Protein AF-A0AA91DC05-F1 (afdb_monomer_lite)

pLDDT: mean 75.78, std 20.13, range [32.94, 96.88]

Secondary structure (DSSP, 8-state):
----------------S-S-----SS----EE-HHHHHHHHHHT-HHHHHHHHHHHHHHTTT-SEEEEEEEEETTEEEEEEE-TTS-EEEEEEE--TT---EEEEEEEETTEEEEGGG-

Organism: NCBI:txid702114

Stru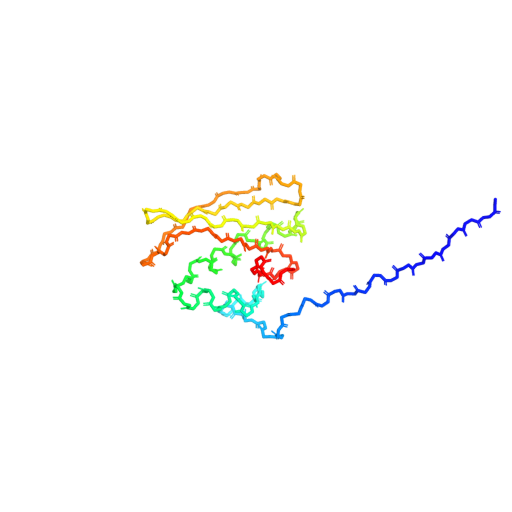cture (mmCIF, N/CA/C/O backbone):
data_AF-A0AA91DC05-F1
#
_entry.id   AF-A0AA91DC05-F1
#
loop_
_atom_site.group_PDB
_atom_site.id
_atom_site.type_symbol
_atom_site.label_atom_id
_atom_site.label_alt_id
_atom_site.label_comp_id
_atom_site.label_asym_id
_atom_site.label_entity_id
_atom_site.label_seq_id
_atom_site.pdbx_PDB_ins_code
_atom_site.Cartn_x
_atom_site.Cartn_y
_atom_site.Cartn_z
_atom_site.occupancy
_atom_site.B_iso_or_equiv
_atom_site.auth_seq_id
_atom_site.auth_comp_id
_atom_site.auth_asym_id
_atom_site.auth_atom_id
_atom_site.pdbx_PDB_model_num
ATOM 1 N N . MET A 1 1 ? 20.141 -28.328 -34.892 1.00 35.06 1 MET A N 1
ATOM 2 C CA . MET A 1 1 ? 20.142 -27.088 -35.703 1.00 35.06 1 MET A CA 1
ATOM 3 C C . MET A 1 1 ? 18.722 -26.904 -36.211 1.00 35.06 1 MET A C 1
ATOM 5 O O . MET A 1 1 ? 18.222 -27.846 -36.796 1.00 35.06 1 MET A O 1
ATOM 9 N N . SER A 1 2 ? 17.970 -25.837 -35.977 1.00 36.19 2 SER A N 1
ATOM 10 C CA . SER A 1 2 ? 18.200 -24.592 -35.252 1.00 36.19 2 SER A CA 1
ATOM 11 C C . SER A 1 2 ? 16.832 -24.051 -34.803 1.00 36.19 2 SER A C 1
ATOM 13 O O . SER A 1 2 ? 15.873 -24.093 -35.561 1.00 36.19 2 SER A O 1
ATOM 15 N N . THR A 1 3 ? 16.805 -23.596 -33.553 1.00 35.75 3 THR A N 1
ATOM 16 C CA . THR A 1 3 ? 16.191 -22.366 -33.028 1.00 35.75 3 THR A CA 1
ATOM 17 C C . THR A 1 3 ? 14.707 -22.054 -33.280 1.00 35.75 3 THR A C 1
ATOM 19 O O . THR A 1 3 ? 14.278 -21.680 -34.366 1.00 35.75 3 THR A O 1
ATOM 22 N N . VAL A 1 4 ? 13.972 -22.086 -32.164 1.00 43.38 4 VAL A N 1
ATOM 23 C CA . VAL A 1 4 ? 12.672 -21.455 -31.900 1.00 43.38 4 VAL A CA 1
ATOM 24 C C . VAL A 1 4 ? 12.801 -19.929 -31.957 1.00 43.38 4 VAL A C 1
ATOM 26 O O . VAL A 1 4 ? 13.726 -19.377 -31.371 1.00 43.38 4 VAL A O 1
ATOM 29 N N . ASN A 1 5 ? 11.839 -19.242 -32.571 1.00 37.59 5 ASN A N 1
ATOM 30 C CA . ASN A 1 5 ? 11.564 -17.833 -32.281 1.00 37.59 5 ASN A CA 1
ATOM 31 C C . ASN A 1 5 ? 10.053 -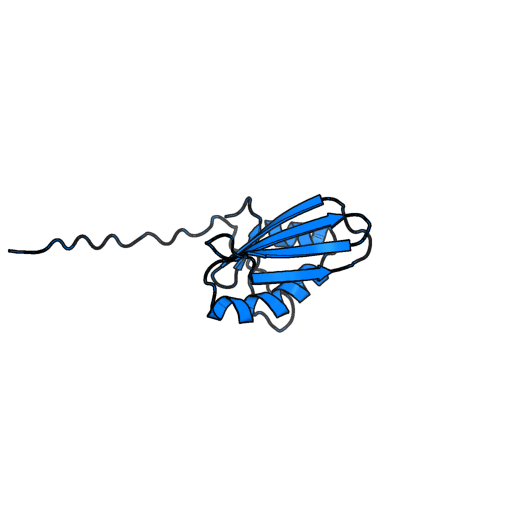17.606 -32.335 1.00 37.59 5 ASN A C 1
ATOM 33 O O . ASN A 1 5 ? 9.495 -17.252 -33.369 1.00 37.59 5 ASN A O 1
ATOM 37 N N . LEU A 1 6 ? 9.386 -17.847 -31.207 1.00 32.94 6 LEU A N 1
ATOM 38 C CA . LEU A 1 6 ? 8.018 -17.396 -30.991 1.00 32.94 6 LEU A CA 1
ATOM 39 C C . LEU A 1 6 ? 8.104 -16.228 -30.011 1.00 32.94 6 LEU A C 1
ATOM 41 O O . LEU A 1 6 ? 8.181 -16.406 -28.798 1.00 32.94 6 LEU A O 1
ATOM 45 N N . ILE A 1 7 ? 8.189 -15.022 -30.571 1.00 42.88 7 ILE A N 1
ATOM 46 C CA . ILE A 1 7 ? 8.085 -13.773 -29.821 1.00 42.88 7 ILE A CA 1
ATOM 47 C C . ILE A 1 7 ? 6.606 -13.628 -29.461 1.00 42.88 7 ILE A C 1
ATOM 49 O O . ILE A 1 7 ? 5.805 -13.133 -30.252 1.00 42.88 7 ILE A O 1
ATOM 53 N N . ALA A 1 8 ? 6.226 -14.116 -28.283 1.00 35.72 8 ALA A N 1
ATOM 54 C CA . ALA A 1 8 ? 4.951 -13.762 -27.683 1.00 35.72 8 ALA A CA 1
ATOM 55 C C . ALA A 1 8 ? 5.074 -12.321 -27.176 1.00 35.72 8 ALA A C 1
ATOM 57 O O . ALA A 1 8 ? 5.669 -12.059 -26.132 1.00 35.72 8 ALA A O 1
ATOM 58 N N . ILE A 1 9 ? 4.558 -11.374 -27.958 1.00 40.75 9 ILE A N 1
ATOM 59 C CA . ILE A 1 9 ? 4.336 -10.001 -27.508 1.00 40.75 9 ILE A CA 1
ATOM 60 C C . ILE A 1 9 ? 3.262 -10.093 -26.421 1.00 40.75 9 ILE A C 1
ATOM 62 O O . ILE A 1 9 ? 2.085 -10.277 -26.729 1.00 40.75 9 ILE A O 1
ATOM 66 N N . LEU A 1 10 ? 3.678 -10.047 -25.152 1.00 35.44 10 LEU A N 1
ATOM 67 C CA . LEU A 1 10 ? 2.750 -10.009 -24.029 1.00 35.44 10 LEU A CA 1
ATOM 68 C C . LEU A 1 10 ? 1.919 -8.732 -24.150 1.00 35.44 10 LEU A C 1
ATOM 70 O O . LEU A 1 10 ? 2.430 -7.614 -24.091 1.00 35.44 10 LEU A O 1
ATOM 74 N N . THR A 1 11 ? 0.627 -8.933 -24.370 1.00 38.31 11 THR A N 1
ATOM 75 C CA . THR A 1 11 ? -0.413 -7.917 -24.327 1.00 38.31 11 THR A CA 1
ATOM 76 C C . THR A 1 11 ? -0.259 -7.097 -23.049 1.00 38.31 11 THR A C 1
ATOM 78 O O . THR A 1 11 ? -0.307 -7.650 -21.953 1.00 38.31 11 THR A O 1
ATOM 81 N N . LEU A 1 12 ? -0.066 -5.783 -23.195 1.00 35.78 12 LEU A N 1
ATOM 82 C CA . LEU A 1 12 ? -0.141 -4.830 -22.092 1.00 35.78 12 LEU A CA 1
ATOM 83 C C . LEU A 1 12 ? -1.505 -5.002 -21.421 1.00 35.78 12 LEU A C 1
ATOM 85 O O . LEU A 1 12 ? -2.531 -4.602 -21.976 1.00 35.78 12 LEU A O 1
ATOM 89 N N . TYR A 1 13 ? -1.514 -5.636 -20.251 1.00 36.47 13 TYR A N 1
ATOM 90 C CA . TYR A 1 13 ? -2.685 -5.705 -19.397 1.00 36.47 13 TYR A CA 1
ATOM 91 C C . TYR A 1 13 ? -2.939 -4.277 -18.925 1.00 36.47 13 TYR A C 1
ATOM 93 O O . TYR A 1 13 ? -2.231 -3.745 -18.078 1.00 36.47 13 TYR A O 1
ATOM 101 N N . ARG A 1 14 ? -3.877 -3.598 -19.583 1.00 40.09 14 ARG A N 1
ATOM 102 C CA . ARG A 1 14 ? -4.371 -2.295 -19.157 1.00 40.09 14 ARG A CA 1
ATOM 103 C C . ARG A 1 14 ? -5.206 -2.591 -17.910 1.00 40.09 14 ARG A C 1
ATOM 105 O O . ARG A 1 14 ? -6.260 -3.204 -18.083 1.00 40.09 14 ARG A O 1
ATOM 112 N N . PRO A 1 15 ? -4.760 -2.252 -16.685 1.00 46.31 15 PRO A N 1
ATOM 113 C CA . PRO A 1 15 ? -5.608 -2.459 -15.523 1.00 46.31 15 PRO A CA 1
ATOM 114 C C . PRO A 1 15 ? -6.918 -1.714 -15.779 1.00 46.31 15 PRO A C 1
ATOM 116 O O . PRO A 1 15 ? -6.912 -0.566 -16.239 1.00 46.31 15 PRO A O 1
ATOM 119 N N . ALA A 1 16 ? -8.032 -2.414 -15.584 1.00 42.56 16 ALA A N 1
ATOM 120 C CA . ALA A 1 16 ? -9.383 -1.921 -15.806 1.00 42.56 16 ALA A CA 1
ATOM 121 C C . ALA A 1 16 ? -9.776 -0.937 -14.692 1.00 42.56 16 ALA A C 1
ATOM 123 O O . ALA A 1 16 ? -10.706 -1.170 -13.934 1.00 42.56 16 ALA A O 1
ATOM 124 N N . GLY A 1 17 ? -9.031 0.157 -14.570 1.00 42.09 17 GLY A N 1
ATOM 125 C CA . GLY A 1 17 ? -9.467 1.353 -13.872 1.00 42.09 17 GLY A CA 1
ATOM 126 C C . GLY A 1 17 ? -9.932 2.349 -14.920 1.00 42.09 17 GLY A C 1
ATOM 127 O O . GLY A 1 17 ? -9.198 2.617 -15.876 1.00 42.09 17 GLY A O 1
ATOM 128 N N . ASP A 1 18 ? -11.140 2.895 -14.761 1.00 40.75 18 ASP A N 1
ATOM 129 C CA . ASP A 1 18 ? -11.541 4.120 -15.455 1.00 40.75 18 ASP A CA 1
ATOM 130 C C . ASP A 1 18 ? -10.357 5.087 -15.374 1.00 40.75 18 ASP A C 1
ATOM 132 O O . ASP A 1 18 ? -9.903 5.383 -14.272 1.00 40.75 18 ASP A O 1
ATOM 136 N N . GLY A 1 19 ? -9.799 5.486 -16.522 1.00 40.69 19 GLY A N 1
ATOM 137 C CA . GLY A 1 19 ? -8.484 6.131 -16.673 1.00 40.69 19 GLY A CA 1
ATOM 138 C C . GLY A 1 19 ? -8.346 7.536 -16.070 1.00 40.69 19 GLY A C 1
ATOM 139 O O . GLY A 1 19 ? -7.685 8.398 -16.647 1.00 40.69 19 GLY A O 1
ATOM 140 N N . LEU A 1 20 ? -8.980 7.778 -14.930 1.00 47.00 20 LEU A N 1
ATOM 141 C CA . LEU A 1 20 ? -8.875 8.948 -14.089 1.00 47.00 20 LEU A CA 1
ATOM 142 C C . LEU A 1 20 ? -7.687 8.736 -13.154 1.00 47.00 20 LEU A C 1
ATOM 144 O O . LEU A 1 20 ? -7.804 8.265 -12.028 1.00 47.00 20 LEU A O 1
ATOM 148 N N . TRP A 1 21 ? -6.510 9.066 -13.669 1.00 54.44 21 TRP A N 1
ATOM 149 C CA . TRP A 1 21 ? -5.306 9.168 -12.864 1.00 54.44 21 TRP A CA 1
ATOM 150 C C . TRP A 1 21 ? -5.355 10.486 -12.099 1.00 54.44 21 TRP A C 1
ATOM 152 O O . TRP A 1 21 ? -5.282 11.558 -12.702 1.00 54.44 21 TRP A O 1
ATOM 162 N N . TYR A 1 22 ? -5.485 10.420 -10.779 1.00 54.31 22 TYR A N 1
ATOM 163 C CA . TYR A 1 22 ? -5.498 11.622 -9.952 1.00 54.31 22 TYR A CA 1
ATOM 164 C C . TYR A 1 22 ? -4.077 11.950 -9.489 1.00 54.31 22 TYR A C 1
ATOM 166 O O . TYR A 1 22 ? -3.411 11.125 -8.866 1.00 54.31 22 TYR A O 1
ATOM 174 N N . GLY A 1 23 ? -3.601 13.149 -9.831 1.00 53.06 23 GLY A N 1
ATOM 175 C CA . GLY A 1 23 ? -2.363 13.702 -9.289 1.00 53.06 23 GLY A CA 1
ATOM 176 C C . GLY A 1 23 ? -2.637 14.383 -7.952 1.00 53.06 23 GLY A C 1
ATOM 177 O O . GLY A 1 23 ? -3.585 15.159 -7.840 1.00 53.06 23 GLY A O 1
ATOM 178 N N . TYR A 1 24 ? -1.814 14.106 -6.942 1.00 46.28 24 TYR A N 1
ATOM 179 C CA . TYR A 1 24 ? -1.896 14.778 -5.648 1.00 46.28 24 TYR A CA 1
ATOM 180 C C . TYR A 1 24 ? -0.937 15.984 -5.618 1.00 46.28 24 TYR A C 1
ATOM 182 O O . TYR A 1 24 ? 0.280 15.817 -5.572 1.00 46.28 24 TYR A O 1
ATOM 190 N N . GLY A 1 25 ? -1.487 17.204 -5.666 1.00 48.59 25 GLY A N 1
ATOM 191 C CA . GLY A 1 25 ? -0.737 18.467 -5.575 1.00 48.59 25 GLY A CA 1
ATOM 192 C C . GLY A 1 25 ? 0.044 18.885 -6.835 1.00 48.59 25 GLY A C 1
ATOM 193 O O . GLY A 1 25 ? -0.005 18.235 -7.876 1.00 48.59 25 GLY A O 1
ATOM 194 N N . ALA A 1 26 ? 0.793 19.995 -6.734 1.00 45.50 26 ALA A N 1
ATOM 195 C CA . ALA A 1 26 ? 1.619 20.568 -7.814 1.00 45.50 26 ALA A CA 1
ATOM 196 C C . ALA A 1 26 ? 2.843 19.704 -8.210 1.00 45.50 26 ALA A C 1
ATOM 198 O O . ALA A 1 26 ? 3.576 20.048 -9.136 1.00 45.50 26 ALA A O 1
ATOM 199 N N . HIS A 1 27 ? 3.053 18.576 -7.526 1.00 47.31 27 HIS A N 1
ATOM 200 C CA . HIS A 1 27 ? 4.145 17.629 -7.733 1.00 47.31 27 HIS A CA 1
ATOM 201 C C . HIS A 1 27 ? 3.569 16.250 -8.089 1.00 47.31 27 HIS A C 1
ATOM 203 O O . HIS A 1 27 ? 3.547 15.327 -7.280 1.00 47.31 27 HIS A O 1
ATOM 209 N N . SER A 1 28 ? 3.067 16.115 -9.316 1.00 53.97 28 SER A N 1
ATOM 210 C CA . SER A 1 28 ? 2.415 14.911 -9.849 1.00 53.97 28 SER A CA 1
ATOM 211 C C . SER A 1 28 ? 3.404 13.775 -10.168 1.00 53.97 28 SER A C 1
ATOM 213 O O . SER A 1 28 ? 3.631 13.423 -11.325 1.00 53.97 28 SER A O 1
ATOM 215 N N . SER A 1 29 ? 4.023 13.179 -9.147 1.00 66.81 29 SER A N 1
ATOM 216 C CA . SER A 1 29 ? 4.980 12.073 -9.332 1.00 66.81 29 SER A CA 1
ATOM 217 C C . SER A 1 29 ? 4.352 10.676 -9.299 1.00 66.81 29 SER A C 1
ATOM 219 O O . SER A 1 29 ? 5.008 9.721 -9.726 1.00 66.81 29 SER A O 1
ATOM 221 N N . ILE A 1 30 ? 3.105 10.552 -8.829 1.00 76.00 30 ILE A N 1
ATOM 222 C CA . ILE A 1 30 ? 2.394 9.276 -8.688 1.00 76.00 30 ILE A CA 1
ATOM 223 C C . ILE A 1 30 ? 1.007 9.346 -9.327 1.00 76.00 30 ILE A C 1
ATOM 225 O O . ILE A 1 30 ? 0.415 10.422 -9.437 1.00 76.00 30 ILE A O 1
ATOM 229 N N . ARG A 1 31 ? 0.478 8.190 -9.726 1.00 85.50 31 ARG A N 1
ATOM 230 C CA . ARG A 1 31 ? -0.912 8.031 -10.161 1.00 85.50 31 ARG A CA 1
ATOM 231 C C . ARG A 1 31 ? -1.639 7.119 -9.183 1.00 85.50 31 ARG A C 1
ATOM 233 O O . ARG A 1 31 ? -1.034 6.200 -8.642 1.00 85.50 31 ARG A O 1
ATOM 240 N N . ILE A 1 32 ? -2.929 7.353 -8.986 1.00 85.00 32 ILE A N 1
ATOM 241 C CA . ILE A 1 32 ? -3.775 6.505 -8.142 1.00 85.00 32 ILE A CA 1
ATOM 242 C C . ILE A 1 32 ? -4.998 6.033 -8.924 1.00 85.00 32 ILE A C 1
ATOM 244 O O . ILE A 1 32 ? -5.461 6.743 -9.822 1.00 85.00 32 ILE A O 1
ATOM 248 N N . THR A 1 33 ? -5.504 4.850 -8.594 1.00 85.56 33 THR A N 1
ATOM 249 C CA . THR A 1 33 ? -6.772 4.330 -9.123 1.00 85.56 33 THR A CA 1
ATOM 250 C C . THR A 1 33 ? -7.979 5.008 -8.472 1.00 85.56 33 THR A C 1
ATOM 252 O O . THR A 1 33 ? -7.867 5.708 -7.459 1.00 85.56 33 THR A O 1
ATOM 255 N N . LYS A 1 34 ? -9.163 4.789 -9.056 1.00 83.44 34 LYS A N 1
ATOM 256 C CA . LYS A 1 34 ? -10.431 5.301 -8.526 1.00 83.44 34 LYS A CA 1
ATOM 257 C C . LYS A 1 34 ? -10.695 4.794 -7.108 1.00 83.44 34 LYS A C 1
ATOM 259 O O . LYS A 1 34 ? -11.030 5.605 -6.252 1.00 83.44 34 LYS A O 1
ATOM 264 N N . GLY A 1 35 ? -10.484 3.507 -6.839 1.00 84.25 35 GLY A N 1
ATOM 265 C CA . GLY A 1 35 ? -10.686 2.940 -5.509 1.00 84.25 35 GLY A CA 1
ATOM 266 C C . GLY A 1 35 ? -9.747 3.544 -4.465 1.00 84.25 35 GLY A C 1
ATOM 267 O O . GLY A 1 35 ? -10.187 3.873 -3.367 1.00 84.25 35 GLY A O 1
ATOM 268 N N . VAL A 1 36 ? -8.477 3.786 -4.811 1.00 85.38 36 VAL A N 1
ATOM 269 C CA . VAL A 1 36 ? -7.541 4.494 -3.916 1.00 85.38 36 VAL A CA 1
ATOM 270 C C . VAL A 1 36 ? -8.002 5.923 -3.644 1.00 85.38 36 VAL A C 1
ATOM 272 O O . VAL A 1 36 ? -7.936 6.374 -2.502 1.00 85.38 36 VAL A O 1
ATOM 275 N N . LYS A 1 37 ? -8.495 6.639 -4.659 1.00 83.56 37 LYS A N 1
ATOM 276 C CA . LYS A 1 37 ? -9.052 7.979 -4.456 1.00 83.56 37 LYS A CA 1
ATOM 277 C C . LYS A 1 37 ? -10.251 7.948 -3.507 1.00 83.56 37 LYS A C 1
ATOM 279 O O . LYS A 1 37 ? -10.261 8.701 -2.540 1.00 83.56 37 LYS A O 1
ATOM 284 N N . GLU A 1 38 ? -11.232 7.089 -3.772 1.00 83.69 38 GLU A N 1
ATOM 285 C CA . GLU A 1 38 ? -12.435 6.961 -2.940 1.00 83.69 38 GLU A CA 1
ATOM 286 C C . GLU A 1 38 ? -12.074 6.580 -1.501 1.00 83.69 38 GLU A C 1
ATOM 288 O O . GLU A 1 38 ? -12.625 7.142 -0.559 1.00 83.69 38 GLU A O 1
ATOM 293 N N . PHE A 1 39 ? -11.092 5.692 -1.324 1.00 83.50 39 PHE A N 1
ATOM 294 C CA . PHE A 1 39 ? -10.563 5.318 -0.017 1.00 83.50 39 PHE A CA 1
ATOM 295 C C . PHE A 1 39 ? -9.974 6.518 0.740 1.00 83.50 39 PHE A C 1
ATOM 297 O O . PHE A 1 39 ? -10.278 6.723 1.916 1.00 83.50 39 PHE A O 1
ATOM 304 N N . VAL A 1 40 ? -9.161 7.336 0.068 1.00 81.19 40 VAL A N 1
ATOM 305 C CA . VAL A 1 40 ? -8.533 8.516 0.677 1.00 81.19 40 VAL A CA 1
ATOM 306 C C . VAL A 1 40 ? -9.562 9.601 0.995 1.00 81.19 40 VAL A C 1
ATOM 308 O O . VAL A 1 40 ? -9.511 10.178 2.079 1.00 81.19 40 VAL A O 1
ATOM 311 N N . GLU A 1 41 ? -10.505 9.866 0.089 1.00 80.31 41 GLU A N 1
ATOM 312 C CA . GLU A 1 41 ? -11.548 10.883 0.277 1.00 80.31 41 GLU A CA 1
ATOM 313 C C . GLU A 1 41 ? -12.542 10.493 1.376 1.00 80.31 41 GLU A C 1
ATOM 315 O O . GLU A 1 41 ? -12.889 11.329 2.208 1.00 80.31 41 GLU A O 1
ATOM 320 N N . ALA A 1 42 ? -12.966 9.226 1.425 1.00 73.50 42 ALA A N 1
ATOM 321 C CA . ALA A 1 42 ? -13.923 8.744 2.421 1.00 73.50 42 ALA A CA 1
ATOM 322 C C . ALA A 1 42 ? -13.361 8.759 3.846 1.00 73.50 42 ALA A C 1
ATOM 324 O O . ALA A 1 42 ? -14.117 8.908 4.805 1.00 73.50 42 ALA A O 1
ATOM 325 N N . ALA A 1 43 ? -12.047 8.589 3.989 1.00 62.44 43 ALA A N 1
ATOM 326 C CA . ALA A 1 43 ? -11.401 8.483 5.288 1.00 62.44 43 ALA A CA 1
ATOM 327 C C . ALA A 1 43 ? -10.501 9.682 5.635 1.00 62.44 43 ALA A C 1
ATOM 329 O O . ALA A 1 43 ? -9.793 9.628 6.638 1.00 62.44 43 ALA A O 1
ATOM 330 N N . GLY A 1 44 ? -10.504 10.743 4.818 1.00 61.69 44 GLY A N 1
ATOM 331 C CA . GLY A 1 44 ? -9.681 11.939 5.033 1.00 61.69 44 GLY A CA 1
ATOM 332 C C . GLY A 1 44 ? -8.169 11.676 5.024 1.00 61.69 44 GLY A C 1
ATOM 333 O O . GLY A 1 44 ? -7.415 12.471 5.569 1.00 61.69 44 GLY A O 1
ATOM 334 N N . GLN A 1 45 ? -7.713 10.569 4.425 1.00 69.19 45 GLN A N 1
ATOM 335 C CA . GLN A 1 45 ? -6.355 10.024 4.596 1.00 69.19 45 GLN A CA 1
ATOM 336 C C . GLN A 1 45 ? -5.326 10.667 3.660 1.00 69.19 45 GLN A C 1
ATOM 338 O O . GLN A 1 45 ? -4.633 9.994 2.888 1.00 69.19 45 GLN A O 1
ATOM 343 N N . THR A 1 46 ? -5.219 11.990 3.704 1.00 74.75 46 THR A N 1
ATOM 344 C CA . THR A 1 46 ? -4.245 12.749 2.904 1.00 74.75 46 THR A CA 1
ATOM 345 C C . THR A 1 46 ? -2.790 12.391 3.232 1.00 74.75 46 THR A C 1
ATOM 347 O O . THR A 1 46 ? -1.905 12.476 2.379 1.00 74.75 46 THR A O 1
ATOM 350 N N . GLU A 1 47 ? -2.555 11.908 4.446 1.00 80.25 47 GLU A N 1
ATOM 351 C CA . GLU A 1 47 ? -1.285 11.470 5.010 1.00 80.25 47 GLU A CA 1
ATOM 352 C C . GLU 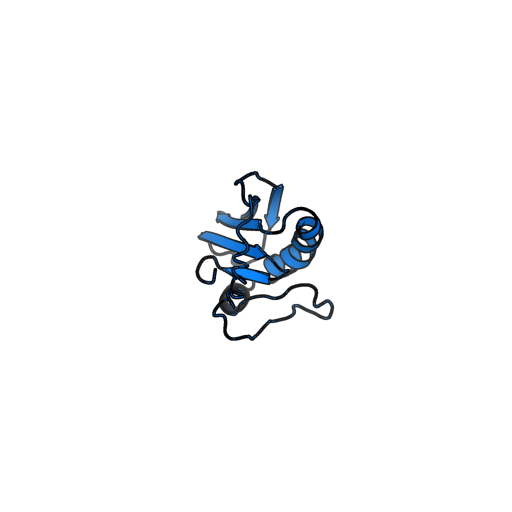A 1 47 ? -0.775 10.195 4.337 1.00 80.25 47 GLU A C 1
ATOM 354 O O . GLU A 1 47 ? 0.425 10.078 4.091 1.00 80.25 47 GLU A O 1
ATOM 359 N N . LEU A 1 48 ? -1.672 9.269 3.970 1.00 84.62 48 LEU A N 1
ATOM 360 C CA . LEU A 1 48 ? -1.302 8.068 3.217 1.00 84.62 48 LEU A CA 1
ATOM 361 C C . LEU A 1 48 ? -0.754 8.443 1.837 1.00 84.62 48 LEU A C 1
ATOM 363 O O . LEU A 1 48 ? 0.261 7.895 1.407 1.00 84.62 48 LEU A O 1
ATOM 367 N N . LEU A 1 49 ? -1.392 9.398 1.152 1.00 83.75 49 LEU A N 1
ATOM 368 C CA . LEU A 1 49 ? -0.908 9.883 -0.143 1.00 83.75 49 LEU A CA 1
ATOM 369 C C . LEU A 1 49 ? 0.399 10.660 -0.004 1.00 83.75 49 LEU A C 1
ATOM 371 O O . LEU A 1 49 ? 1.314 10.448 -0.798 1.00 83.75 49 LEU A O 1
ATOM 375 N N . ALA A 1 50 ? 0.519 11.522 1.006 1.00 83.25 50 ALA A N 1
ATOM 376 C CA . ALA A 1 50 ? 1.758 12.247 1.273 1.00 83.25 50 ALA A CA 1
ATOM 377 C C . ALA A 1 50 ? 2.927 11.285 1.547 1.00 83.25 50 ALA A C 1
ATOM 379 O O . ALA A 1 50 ? 4.012 11.448 0.981 1.00 83.25 50 ALA A O 1
ATOM 380 N N . TRP A 1 51 ? 2.691 10.241 2.347 1.00 88.94 51 TRP A N 1
ATOM 381 C CA . TRP A 1 51 ? 3.658 9.169 2.566 1.00 88.94 51 TRP A CA 1
ATOM 382 C C . TRP A 1 51 ? 3.985 8.439 1.262 1.00 88.94 51 TRP A C 1
ATOM 384 O O . TRP A 1 51 ? 5.159 8.306 0.928 1.00 88.94 51 TRP A O 1
ATOM 394 N N . ALA A 1 52 ? 2.979 8.034 0.483 1.00 88.62 52 ALA A N 1
ATOM 395 C CA . ALA A 1 52 ? 3.181 7.298 -0.763 1.00 88.62 52 ALA A CA 1
ATOM 396 C C . ALA A 1 52 ? 4.042 8.084 -1.764 1.00 88.62 52 ALA A C 1
ATOM 398 O O . ALA A 1 52 ? 4.959 7.521 -2.359 1.00 88.62 52 ALA A O 1
ATOM 399 N N . VAL A 1 53 ? 3.799 9.393 -1.907 1.00 84.81 53 VAL A N 1
ATOM 400 C CA . VAL A 1 53 ? 4.585 10.303 -2.761 1.00 84.81 53 VAL A CA 1
ATOM 401 C C . VAL A 1 53 ? 6.041 10.412 -2.301 1.00 84.81 53 VAL A C 1
ATOM 403 O O . VAL A 1 53 ? 6.935 10.540 -3.136 1.00 84.81 53 VAL A O 1
ATOM 406 N N . SER A 1 54 ? 6.289 10.366 -0.992 1.00 86.12 54 SER A N 1
ATOM 407 C CA . SER A 1 54 ? 7.632 10.487 -0.417 1.00 86.12 54 SER A CA 1
ATOM 408 C C . SER A 1 54 ? 8.410 9.164 -0.457 1.00 86.12 54 SER A C 1
ATOM 410 O O . SER A 1 54 ? 9.563 9.123 -0.887 1.00 86.12 54 SER A O 1
ATOM 412 N N . ALA A 1 55 ? 7.773 8.067 -0.045 1.00 89.06 55 ALA A N 1
ATOM 413 C CA . ALA A 1 55 ? 8.435 6.800 0.251 1.00 89.06 55 ALA A CA 1
ATOM 414 C C . ALA A 1 55 ? 8.536 5.855 -0.956 1.00 89.06 55 ALA A C 1
ATOM 416 O O . ALA A 1 55 ? 9.545 5.171 -1.115 1.00 89.06 55 ALA A O 1
ATOM 417 N N . LEU A 1 56 ? 7.522 5.800 -1.828 1.00 89.94 56 LEU A N 1
ATOM 418 C CA . LEU A 1 56 ? 7.453 4.777 -2.883 1.00 89.94 56 LEU A CA 1
ATOM 419 C C . LEU A 1 56 ? 8.299 5.084 -4.135 1.00 89.94 56 LEU A C 1
ATOM 421 O O . LEU A 1 56 ? 8.913 4.156 -4.678 1.00 89.94 56 LEU A O 1
ATOM 425 N N . PRO A 1 57 ? 8.406 6.339 -4.625 1.00 88.88 57 PRO A N 1
ATOM 426 C CA . PRO A 1 57 ? 9.213 6.625 -5.810 1.00 88.88 57 PRO A CA 1
ATOM 427 C C . PRO A 1 57 ? 10.697 6.254 -5.667 1.00 88.88 57 PRO A C 1
ATOM 429 O O . PRO A 1 57 ? 11.219 5.641 -6.599 1.00 88.88 57 PRO A O 1
ATOM 432 N N . PRO A 1 58 ? 11.385 6.524 -4.536 1.00 88.12 58 PRO A N 1
ATOM 433 C CA . PRO A 1 58 ? 12.761 6.064 -4.341 1.00 88.12 58 PRO A CA 1
ATOM 434 C C . PRO A 1 58 ? 12.900 4.537 -4.393 1.00 88.12 58 PRO A C 1
ATOM 436 O O . PRO A 1 58 ? 13.854 4.029 -4.984 1.00 88.12 58 PRO A O 1
ATOM 439 N N . LEU A 1 59 ? 11.935 3.805 -3.826 1.00 89.12 59 LEU A N 1
ATOM 440 C 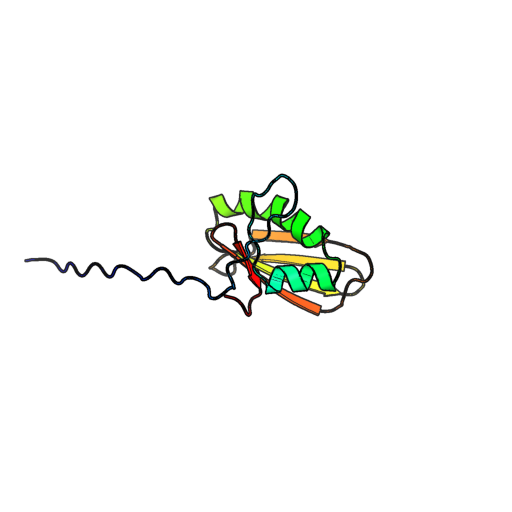CA . LEU A 1 59 ? 11.936 2.338 -3.808 1.00 89.12 59 LEU A CA 1
ATOM 441 C C . LEU A 1 59 ? 11.716 1.735 -5.201 1.00 89.12 59 LEU A C 1
ATOM 443 O O . LEU A 1 59 ? 12.245 0.666 -5.497 1.00 89.12 59 LEU A O 1
ATOM 447 N N . SER A 1 60 ? 11.020 2.452 -6.084 1.00 86.81 60 SER A N 1
ATOM 448 C CA . SER A 1 60 ? 10.736 2.011 -7.460 1.00 86.81 60 SER A CA 1
ATOM 449 C C . SER A 1 60 ? 11.994 1.795 -8.306 1.00 86.81 60 SER A C 1
ATOM 451 O O . SER A 1 60 ? 11.946 1.096 -9.312 1.00 86.81 60 SER A O 1
ATOM 453 N N . ASN A 1 61 ? 13.126 2.390 -7.914 1.00 85.19 61 ASN A N 1
ATOM 454 C CA . ASN A 1 61 ? 14.403 2.189 -8.602 1.00 85.19 61 ASN A CA 1
ATOM 455 C C . ASN A 1 61 ? 14.975 0.780 -8.382 1.00 85.19 61 ASN A C 1
ATOM 457 O O . ASN A 1 61 ? 15.765 0.308 -9.196 1.00 85.19 61 ASN A O 1
ATOM 461 N N . CYS A 1 62 ? 14.594 0.126 -7.282 1.00 88.38 62 CYS A N 1
ATOM 462 C CA . CYS A 1 62 ? 15.102 -1.188 -6.889 1.00 88.38 62 CYS A CA 1
ATOM 463 C C . CYS A 1 62 ? 14.028 -2.277 -6.967 1.00 88.38 62 CYS A C 1
ATOM 465 O O . CYS A 1 62 ? 14.359 -3.441 -7.178 1.00 88.38 62 CYS A O 1
ATOM 467 N N . TYR A 1 63 ? 12.760 -1.901 -6.792 1.00 91.38 63 TYR A N 1
ATOM 468 C CA . TYR A 1 63 ? 11.636 -2.822 -6.682 1.00 91.38 63 TYR A CA 1
ATOM 469 C C . TYR A 1 63 ? 10.555 -2.435 -7.705 1.00 91.38 63 TYR A C 1
ATOM 471 O O . TYR A 1 63 ? 9.885 -1.416 -7.521 1.00 91.38 63 TYR A O 1
ATOM 479 N N . PRO A 1 64 ? 10.371 -3.212 -8.793 1.00 89.00 64 PRO A N 1
ATOM 480 C CA . PRO A 1 64 ? 9.393 -2.896 -9.843 1.00 89.00 64 PRO A CA 1
ATOM 481 C C . PRO A 1 64 ? 7.940 -3.082 -9.379 1.00 89.00 64 PRO A C 1
ATOM 483 O O . PRO A 1 64 ? 7.004 -2.551 -9.983 1.00 89.00 64 PRO A O 1
ATOM 486 N N . TRP A 1 65 ? 7.756 -3.841 -8.301 1.00 93.06 65 TRP A N 1
ATOM 487 C CA . TRP A 1 65 ? 6.472 -4.101 -7.684 1.00 93.06 65 TRP A CA 1
ATOM 488 C C . TRP A 1 65 ? 6.629 -4.146 -6.168 1.00 93.06 65 TRP A C 1
ATOM 490 O O . TRP A 1 65 ? 7.577 -4.734 -5.648 1.00 93.06 65 TRP A O 1
ATOM 500 N N . LEU A 1 66 ? 5.692 -3.525 -5.462 1.00 95.38 66 LEU A N 1
ATOM 501 C CA . LEU A 1 66 ? 5.635 -3.519 -4.008 1.00 95.38 66 LEU A CA 1
ATOM 502 C C . LEU A 1 66 ? 4.205 -3.792 -3.550 1.00 95.38 66 LEU A C 1
ATOM 504 O O . LEU A 1 66 ? 3.248 -3.218 -4.073 1.00 95.38 66 LEU A O 1
ATOM 508 N N . ARG A 1 67 ? 4.067 -4.612 -2.513 1.00 95.69 67 ARG A N 1
ATOM 509 C CA . ARG A 1 67 ? 2.835 -4.764 -1.739 1.00 95.69 67 ARG A CA 1
ATOM 510 C C . ARG A 1 67 ? 2.943 -3.949 -0.467 1.00 95.69 67 ARG A C 1
ATOM 512 O O . ARG A 1 67 ? 3.870 -4.150 0.315 1.00 95.69 67 ARG A O 1
ATOM 519 N N . ILE A 1 68 ?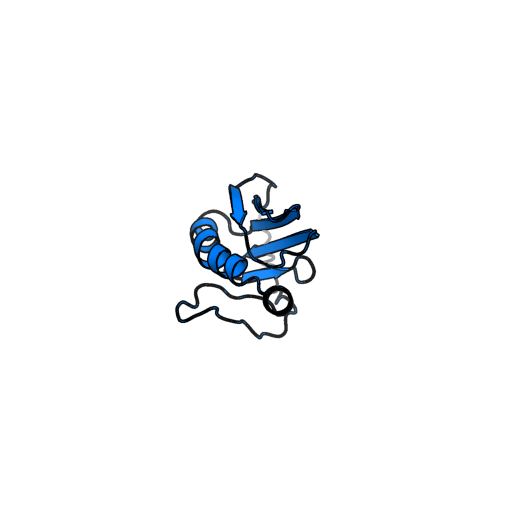 1.969 -3.079 -0.253 1.00 96.25 68 ILE A N 1
ATOM 520 C CA . ILE A 1 68 ? 1.862 -2.219 0.919 1.00 96.25 68 ILE A CA 1
ATOM 521 C C . ILE A 1 68 ? 0.669 -2.693 1.737 1.00 96.25 68 ILE A C 1
ATOM 523 O O . ILE A 1 68 ? -0.453 -2.783 1.243 1.00 96.25 68 ILE A O 1
ATOM 527 N N . GLU A 1 69 ? 0.910 -3.002 2.998 1.00 96.06 69 GLU A N 1
ATOM 528 C CA . GLU A 1 69 ? -0.118 -3.394 3.944 1.00 96.06 69 GLU A CA 1
ATOM 529 C C . GLU A 1 69 ? -0.292 -2.308 4.992 1.00 96.06 69 GLU A C 1
ATOM 531 O O . GLU A 1 69 ? 0.625 -2.040 5.761 1.00 96.06 69 GLU A O 1
ATOM 536 N N . LEU A 1 70 ? -1.479 -1.713 5.023 1.00 92.56 70 LEU A N 1
ATOM 537 C CA . LEU A 1 70 ? -1.897 -0.759 6.035 1.00 92.56 70 LEU A CA 1
ATOM 538 C C . LEU A 1 70 ? -2.726 -1.495 7.083 1.00 92.56 70 LEU A C 1
ATOM 540 O O . LEU A 1 70 ? -3.822 -1.964 6.783 1.00 92.56 70 LEU A O 1
ATOM 544 N N . THR A 1 71 ? -2.226 -1.576 8.308 1.00 92.38 71 THR A N 1
ATOM 545 C CA . THR A 1 71 ? -2.982 -2.077 9.460 1.00 92.38 71 THR A CA 1
ATOM 546 C C . THR A 1 71 ? -3.221 -0.930 10.419 1.00 92.38 71 THR A C 1
ATOM 548 O O . THR A 1 71 ? -2.275 -0.320 10.902 1.00 92.38 71 THR A O 1
ATOM 551 N N . SER A 1 72 ? -4.482 -0.633 10.696 1.00 89.25 72 SER A N 1
ATOM 552 C CA . SER A 1 72 ? -4.879 0.408 11.631 1.00 89.25 72 SER A CA 1
ATOM 553 C C . SER A 1 72 ? -5.518 -0.200 12.869 1.00 89.25 72 SER A C 1
ATOM 555 O O . SER A 1 72 ? -6.492 -0.953 12.772 1.00 89.25 72 SER A O 1
ATOM 557 N N . SER A 1 73 ? -4.985 0.152 14.035 1.00 87.62 73 SER A N 1
ATOM 558 C CA . SER A 1 73 ? -5.514 -0.248 15.336 1.00 87.62 73 SER A CA 1
ATOM 559 C C . SER A 1 73 ? -5.166 0.790 16.399 1.00 87.62 73 SER A C 1
ATOM 561 O O . SER A 1 73 ? -4.051 1.301 16.408 1.00 87.62 73 SER A O 1
ATOM 563 N N . ALA A 1 74 ? -6.092 1.059 17.324 1.00 80.12 74 ALA A N 1
ATOM 564 C CA . ALA A 1 74 ? -5.850 1.894 18.507 1.00 80.12 74 ALA A CA 1
ATOM 565 C C . ALA A 1 74 ? -5.260 3.299 18.217 1.00 80.12 74 ALA A C 1
ATOM 567 O O . ALA A 1 74 ? -4.454 3.802 18.994 1.00 80.12 74 ALA A O 1
ATOM 568 N N . GLY A 1 75 ? -5.667 3.938 17.112 1.00 74.94 75 GLY A N 1
ATOM 569 C CA . GLY A 1 75 ? -5.209 5.286 16.733 1.00 74.94 75 GLY A CA 1
ATOM 570 C C . GLY A 1 75 ? -3.822 5.340 16.078 1.00 74.94 75 GLY A C 1
ATOM 571 O O . GLY A 1 75 ? -3.248 6.424 15.938 1.00 74.94 75 GLY A O 1
ATOM 572 N N . GLN A 1 76 ? -3.281 4.182 15.689 1.00 84.19 76 GLN A N 1
ATOM 573 C CA . GLN A 1 76 ? -2.039 4.071 14.937 1.00 84.19 76 GLN A CA 1
ATOM 574 C C . GLN A 1 76 ? -2.251 3.266 13.649 1.00 84.19 76 GLN A C 1
ATOM 576 O O . GLN A 1 76 ? -2.843 2.185 13.666 1.00 84.19 76 GLN A O 1
ATOM 581 N N . ALA A 1 77 ? -1.705 3.772 12.538 1.00 89.00 77 ALA A N 1
ATOM 582 C CA . ALA A 1 77 ? -1.509 3.020 11.302 1.00 89.00 77 ALA A CA 1
ATOM 583 C C . ALA A 1 77 ? -0.086 2.492 11.245 1.00 89.00 77 ALA A C 1
ATOM 585 O O . ALA A 1 77 ? 0.865 3.260 11.364 1.00 89.00 77 ALA A O 1
ATOM 586 N N . LEU A 1 78 ? 0.053 1.206 10.962 1.00 93.62 78 LEU A N 1
ATOM 587 C CA . LEU A 1 78 ? 1.300 0.589 10.556 1.00 93.62 78 LEU A CA 1
ATOM 588 C C . LEU A 1 78 ? 1.242 0.289 9.060 1.00 93.62 78 LEU A C 1
ATOM 590 O O . LEU A 1 78 ? 0.303 -0.351 8.586 1.00 93.62 78 LEU A O 1
ATOM 594 N N . LEU A 1 79 ? 2.258 0.732 8.333 1.00 94.56 79 LEU A N 1
ATOM 595 C CA . LEU A 1 79 ? 2.480 0.441 6.927 1.00 94.56 79 LEU A CA 1
ATOM 596 C C . LEU A 1 79 ? 3.648 -0.526 6.801 1.00 94.56 79 LEU A C 1
ATOM 598 O O . LEU A 1 79 ? 4.768 -0.200 7.178 1.00 94.56 79 LEU A O 1
ATOM 602 N N . SER A 1 80 ? 3.406 -1.701 6.234 1.00 96.31 80 SER A N 1
ATOM 603 C CA . SER A 1 80 ? 4.454 -2.669 5.916 1.00 96.31 80 SER A CA 1
ATOM 604 C C . SER A 1 80 ? 4.599 -2.793 4.408 1.00 96.31 80 SER A C 1
ATOM 606 O O . SER A 1 80 ? 3.625 -3.080 3.713 1.00 96.31 80 SER A O 1
ATOM 608 N N . VAL A 1 81 ? 5.810 -2.587 3.893 1.00 96.81 81 VAL A N 1
ATOM 609 C CA . VAL A 1 81 ? 6.108 -2.677 2.460 1.00 96.81 81 VAL A CA 1
ATOM 610 C C . VAL A 1 81 ? 6.920 -3.936 2.195 1.00 96.81 81 VAL A C 1
ATOM 612 O O . VAL A 1 81 ? 7.960 -4.164 2.815 1.00 96.81 81 VAL A O 1
ATOM 615 N N . THR A 1 82 ? 6.456 -4.748 1.254 1.00 96.88 82 THR A N 1
ATOM 616 C CA . THR A 1 82 ? 7.077 -6.015 0.851 1.00 96.88 82 THR A CA 1
ATOM 617 C C . THR A 1 82 ? 7.324 -6.047 -0.651 1.00 96.88 82 THR A C 1
ATOM 619 O O . THR A 1 82 ? 6.514 -5.520 -1.411 1.00 96.88 82 THR A O 1
ATOM 622 N N . ASP A 1 83 ? 8.437 -6.648 -1.069 1.00 94.06 83 ASP A N 1
ATOM 623 C CA . ASP A 1 83 ? 8.750 -6.886 -2.482 1.00 94.06 83 ASP A CA 1
ATOM 624 C C . ASP A 1 83 ? 7.983 -8.097 -3.048 1.00 94.06 83 ASP A C 1
ATOM 626 O O . ASP A 1 83 ? 7.199 -8.752 -2.351 1.00 94.06 83 ASP A O 1
ATOM 630 N N . GLU A 1 84 ? 8.213 -8.426 -4.318 1.00 89.38 84 GLU A N 1
ATOM 631 C CA . GLU A 1 84 ? 7.574 -9.552 -5.008 1.00 89.38 84 GLU A CA 1
ATOM 632 C C . GLU A 1 84 ? 7.915 -10.929 -4.411 1.00 89.38 84 GLU A C 1
ATOM 634 O O . GLU A 1 84 ? 7.223 -11.913 -4.672 1.00 89.38 84 GLU A O 1
ATOM 639 N N . LYS A 1 85 ? 8.968 -11.014 -3.591 1.00 92.44 85 LYS A N 1
ATOM 640 C CA . LYS A 1 85 ? 9.402 -12.235 -2.893 1.00 92.44 85 LYS A CA 1
ATOM 641 C C . LYS A 1 85 ? 8.858 -12.302 -1.468 1.00 92.44 85 LYS A C 1
ATOM 643 O O . LYS A 1 85 ? 9.194 -13.227 -0.729 1.00 92.44 85 LYS A O 1
ATOM 648 N N . GLY A 1 86 ? 8.043 -11.327 -1.066 1.00 90.62 86 GLY A N 1
ATOM 649 C CA . GLY A 1 86 ? 7.519 -11.206 0.290 1.00 90.62 86 GLY A CA 1
ATOM 650 C C . GLY A 1 86 ? 8.562 -10.740 1.306 1.00 90.62 86 GLY A C 1
ATOM 651 O O . GLY A 1 86 ? 8.311 -10.806 2.511 1.00 90.62 86 GLY A O 1
ATOM 652 N N . LYS A 1 87 ? 9.732 -10.263 0.864 1.00 94.12 87 LYS A N 1
ATOM 653 C CA . LYS A 1 87 ? 10.732 -9.696 1.768 1.00 94.12 87 LYS A CA 1
ATOM 654 C C . LYS A 1 87 ? 10.286 -8.298 2.173 1.00 94.12 87 LYS A C 1
ATOM 656 O O . LYS A 1 87 ? 9.947 -7.472 1.329 1.00 94.12 87 LYS A O 1
ATOM 661 N N . ARG A 1 88 ? 10.323 -8.011 3.476 1.00 96.06 88 ARG A N 1
ATOM 662 C CA . ARG A 1 88 ? 10.049 -6.666 3.992 1.00 96.06 88 ARG A CA 1
ATOM 663 C C . ARG A 1 88 ? 11.137 -5.696 3.528 1.00 96.06 88 ARG A C 1
ATOM 665 O O . ARG A 1 88 ? 12.322 -5.928 3.770 1.00 96.06 88 ARG A O 1
ATOM 672 N N . VAL A 1 89 ? 10.711 -4.631 2.858 1.00 95.38 89 VAL A N 1
ATOM 673 C CA . VAL A 1 89 ? 11.557 -3.552 2.334 1.00 95.38 89 VAL A CA 1
ATOM 674 C C . VAL A 1 89 ? 11.646 -2.417 3.344 1.00 95.38 89 VAL A C 1
ATOM 676 O O . VAL A 1 89 ? 12.740 -1.957 3.651 1.00 95.38 89 VAL A O 1
ATOM 679 N N . THR A 1 90 ? 10.501 -1.986 3.873 1.00 95.00 90 THR A N 1
ATOM 680 C CA . THR A 1 90 ? 10.417 -0.953 4.908 1.00 95.00 90 THR A CA 1
ATOM 681 C C . THR A 1 90 ? 9.148 -1.128 5.736 1.00 95.00 90 THR A C 1
ATOM 683 O O . THR A 1 90 ? 8.231 -1.864 5.355 1.00 95.00 90 THR A O 1
ATOM 686 N N . GLU A 1 91 ? 9.117 -0.458 6.878 1.00 95.94 91 GLU A N 1
ATOM 687 C CA . GLU A 1 91 ? 7.964 -0.348 7.755 1.00 95.94 91 GLU A CA 1
ATOM 688 C C . GLU A 1 91 ? 7.897 1.077 8.294 1.00 95.94 91 GLU A C 1
ATOM 690 O O . GLU A 1 91 ? 8.907 1.611 8.744 1.00 95.94 91 GLU A O 1
ATOM 695 N N . ASP A 1 92 ? 6.715 1.676 8.235 1.00 94.00 92 ASP A N 1
ATOM 696 C CA . ASP A 1 92 ? 6.463 3.039 8.684 1.00 94.00 92 ASP A CA 1
ATOM 697 C C . ASP A 1 92 ? 5.203 3.076 9.543 1.00 94.00 92 ASP A C 1
ATOM 699 O O . ASP A 1 92 ? 4.330 2.213 9.440 1.00 94.00 92 ASP A O 1
ATOM 703 N N . SER A 1 93 ? 5.076 4.107 10.373 1.00 91.19 93 SER A N 1
ATOM 704 C CA . SER A 1 93 ? 3.852 4.355 11.128 1.00 91.19 93 SER A CA 1
ATOM 705 C C . SER A 1 93 ? 3.291 5.730 10.821 1.00 91.19 93 SER A C 1
ATOM 707 O O . SER A 1 93 ? 4.034 6.710 10.792 1.00 91.19 93 SER A O 1
ATOM 709 N N . LEU A 1 94 ? 1.977 5.799 10.657 1.00 87.19 94 LEU A N 1
ATOM 710 C CA . LEU A 1 94 ? 1.231 7.029 10.438 1.00 87.19 94 LEU A CA 1
ATOM 711 C C . LEU A 1 94 ? 0.166 7.189 11.526 1.00 87.19 94 LEU A C 1
ATOM 713 O O . LEU A 1 94 ? -0.269 6.218 12.149 1.00 87.19 94 LEU A O 1
ATOM 717 N N . SER A 1 95 ? -0.268 8.424 11.744 1.00 82.62 95 SER A N 1
ATOM 718 C CA . SER A 1 95 ? -1.377 8.743 12.640 1.00 82.62 95 SER A CA 1
ATOM 719 C C . SER A 1 95 ? -2.150 9.922 12.063 1.00 82.62 95 SER A C 1
ATOM 721 O O . SER A 1 95 ? -1.540 10.865 11.558 1.00 82.62 95 SER A O 1
ATOM 723 N N . TRP A 1 96 ? -3.478 9.846 12.110 1.00 77.19 96 TRP A N 1
ATOM 724 C CA . TRP A 1 96 ? -4.387 10.903 11.670 1.00 77.19 96 TRP A CA 1
ATOM 725 C C . TRP A 1 96 ? -5.721 10.817 12.442 1.00 77.19 96 TRP A C 1
ATOM 727 O O . TRP A 1 96 ? -6.015 9.772 13.036 1.00 77.19 96 TRP A O 1
ATOM 737 N N . PRO A 1 97 ? -6.523 11.899 12.486 1.00 69.50 97 PRO A N 1
ATOM 738 C CA . PRO A 1 97 ? -7.824 11.911 13.162 1.00 69.50 97 PRO A CA 1
ATOM 739 C C . PRO A 1 97 ? -8.823 10.917 12.552 1.00 69.50 97 PRO A C 1
ATOM 741 O O . PRO A 1 97 ? -8.758 10.626 11.364 1.00 69.50 97 PRO A O 1
ATOM 744 N N . ASP A 1 98 ? -9.767 10.410 13.353 1.00 73.06 98 ASP A N 1
ATOM 745 C CA . ASP A 1 98 ? -10.866 9.536 12.891 1.00 73.06 98 ASP A CA 1
ATOM 746 C C . ASP A 1 98 ? -10.412 8.281 12.130 1.00 73.06 98 ASP A C 1
ATOM 748 O O . ASP A 1 98 ? -11.072 7.764 11.223 1.00 73.06 98 ASP A O 1
ATOM 752 N N . GLN A 1 99 ? -9.255 7.763 12.531 1.00 73.25 99 GLN A N 1
ATOM 753 C CA . GLN A 1 99 ? -8.652 6.616 11.897 1.00 73.25 99 GLN A CA 1
ATOM 754 C C . GLN A 1 99 ? -9.528 5.363 12.037 1.00 73.25 99 GLN A C 1
ATOM 756 O O . GLN A 1 99 ? -9.716 4.817 13.127 1.00 73.25 99 GLN A O 1
ATOM 761 N N . GLN A 1 100 ? -10.024 4.863 10.904 1.00 77.88 100 GLN A N 1
ATOM 762 C CA . GLN A 1 100 ? -10.779 3.615 10.873 1.00 77.88 100 GLN A CA 1
ATOM 763 C C . GLN A 1 100 ? -9.880 2.441 11.264 1.00 77.88 100 GLN A C 1
ATOM 765 O O . GLN A 1 100 ? -8.745 2.335 10.800 1.00 77.88 100 GLN A O 1
ATOM 770 N N . VAL A 1 101 ? -10.393 1.546 12.107 1.00 85.69 101 VAL A N 1
ATOM 771 C CA . VAL A 1 101 ? -9.730 0.280 12.438 1.00 85.69 101 VAL A CA 1
ATOM 772 C C . VAL A 1 101 ? -9.932 -0.686 11.280 1.00 85.69 101 VAL A C 1
ATOM 774 O O . VAL A 1 101 ? -11.053 -0.862 10.803 1.00 85.69 101 VAL A O 1
ATOM 777 N N . GLY A 1 102 ? -8.860 -1.330 10.833 1.00 89.25 102 GLY A N 1
ATOM 778 C CA . GLY A 1 102 ? -8.949 -2.249 9.708 1.00 89.25 102 GLY A CA 1
ATOM 779 C C . GLY A 1 102 ? -7.605 -2.595 9.097 1.00 89.25 102 GLY A C 1
ATOM 780 O O . GLY A 1 102 ? -6.546 -2.182 9.570 1.00 89.25 102 GLY A O 1
ATOM 781 N N . ARG A 1 103 ? -7.670 -3.390 8.033 1.00 91.00 103 ARG A N 1
ATOM 782 C CA . ARG A 1 103 ? -6.513 -3.812 7.252 1.00 91.00 103 ARG A CA 1
ATOM 783 C C . ARG A 1 103 ? -6.805 -3.589 5.779 1.00 91.00 103 ARG A C 1
ATOM 785 O O . ARG A 1 103 ? -7.802 -4.097 5.270 1.00 91.00 103 ARG A O 1
ATOM 792 N N . TRP A 1 104 ? -5.908 -2.889 5.100 1.00 91.44 104 TRP A N 1
ATOM 793 C CA . TRP A 1 104 ? -5.998 -2.601 3.674 1.00 91.44 104 TRP A CA 1
ATOM 794 C C . TRP A 1 104 ? -4.704 -2.983 2.982 1.00 91.44 104 TRP A C 1
ATOM 796 O O . TRP A 1 104 ? -3.615 -2.881 3.548 1.00 91.44 104 TRP A O 1
ATOM 806 N N . ILE A 1 105 ? -4.838 -3.458 1.750 1.00 94.06 105 ILE A N 1
ATOM 807 C CA . ILE A 1 105 ? -3.711 -3.866 0.926 1.00 94.06 105 ILE A CA 1
ATOM 808 C C . ILE A 1 105 ? -3.725 -2.998 -0.319 1.00 94.06 105 ILE A C 1
ATOM 810 O O . ILE A 1 105 ? -4.738 -2.909 -1.016 1.00 94.06 105 ILE A O 1
ATOM 814 N N . PHE A 1 106 ? -2.576 -2.399 -0.591 1.00 93.75 106 PHE A N 1
ATOM 815 C CA . PHE A 1 106 ? -2.304 -1.642 -1.795 1.00 93.75 106 PHE A CA 1
ATOM 816 C C . PHE A 1 106 ? -1.154 -2.294 -2.547 1.00 93.75 106 PHE A C 1
ATOM 818 O O . PHE A 1 106 ? -0.285 -2.945 -1.956 1.00 93.75 106 PHE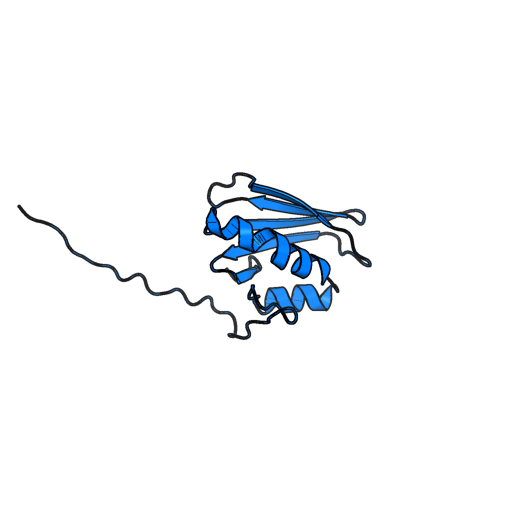 A O 1
ATOM 825 N N . TYR A 1 107 ? -1.120 -2.067 -3.850 1.00 94.44 107 TYR A N 1
ATOM 826 C CA . TYR A 1 107 ? 0.025 -2.393 -4.677 1.00 94.44 107 TYR A CA 1
ATOM 827 C C . TYR A 1 107 ? 0.586 -1.138 -5.314 1.00 94.44 107 TYR A C 1
ATOM 829 O O . TYR A 1 107 ? -0.135 -0.186 -5.617 1.00 94.44 107 TYR A O 1
ATOM 837 N N . TRP A 1 108 ? 1.897 -1.159 -5.500 1.00 93.00 108 TRP A N 1
ATOM 838 C CA . TRP A 1 108 ? 2.644 -0.101 -6.137 1.00 93.00 108 TRP A CA 1
ATOM 839 C C . TRP A 1 108 ? 3.489 -0.667 -7.266 1.00 93.00 108 TRP A C 1
ATOM 841 O O . TRP A 1 108 ? 4.362 -1.507 -7.047 1.00 93.00 108 TRP A O 1
ATOM 851 N N . THR A 1 109 ? 3.225 -0.203 -8.481 1.00 91.19 109 THR A N 1
ATOM 852 C CA . THR A 1 109 ? 3.954 -0.601 -9.689 1.00 91.19 109 THR A CA 1
ATOM 853 C C . THR A 1 109 ? 3.793 0.474 -10.755 1.00 91.19 109 THR A C 1
ATOM 855 O O . THR A 1 109 ? 2.781 1.165 -10.769 1.00 91.19 109 THR A O 1
ATOM 858 N N . ASP A 1 110 ? 4.794 0.694 -11.607 1.00 87.00 110 ASP A N 1
ATOM 859 C CA . ASP A 1 110 ? 4.752 1.711 -12.676 1.00 87.00 110 ASP A CA 1
ATOM 860 C C . ASP A 1 110 ? 4.345 3.125 -12.215 1.00 87.00 110 ASP A C 1
ATOM 862 O O . ASP A 1 110 ? 3.730 3.907 -12.944 1.00 87.00 110 ASP A O 1
ATOM 866 N N . ARG A 1 111 ? 4.713 3.470 -10.975 1.00 84.69 111 ARG A N 1
ATOM 867 C CA . ARG A 1 111 ? 4.305 4.702 -10.281 1.00 84.69 111 ARG A CA 1
ATOM 868 C C . ARG A 1 111 ? 2.796 4.867 -10.094 1.00 84.69 111 ARG A C 1
ATOM 870 O O . ARG A 1 111 ? 2.294 5.987 -9.968 1.00 84.69 111 ARG A O 1
ATOM 877 N N . VAL A 1 112 ? 2.088 3.749 -10.078 1.00 87.12 112 VAL A N 1
ATOM 878 C CA . VAL A 1 112 ? 0.664 3.635 -9.812 1.00 87.12 112 VAL A CA 1
ATOM 879 C C . VAL A 1 112 ? 0.470 3.000 -8.443 1.00 87.12 112 VAL A C 1
ATOM 881 O O . VAL A 1 112 ? 0.981 1.912 -8.192 1.00 87.12 112 VAL A O 1
ATOM 884 N N . LEU A 1 113 ? -0.296 3.667 -7.581 1.00 89.75 113 LEU A N 1
ATOM 885 C CA . LEU A 1 113 ? -0.846 3.094 -6.358 1.00 89.75 113 LEU A CA 1
ATOM 886 C C . LEU A 1 113 ? -2.270 2.604 -6.636 1.00 89.75 113 LEU A C 1
ATOM 888 O O . LEU A 1 113 ? -3.091 3.349 -7.174 1.00 89.75 113 LEU A O 1
ATOM 892 N N . LEU A 1 114 ? -2.565 1.369 -6.254 1.00 90.75 114 LEU A N 1
ATOM 893 C CA . LEU A 1 114 ? -3.857 0.729 -6.500 1.00 90.75 114 LEU A CA 1
ATOM 894 C C . LEU A 1 114 ? -4.299 -0.126 -5.307 1.00 90.75 114 LEU A C 1
ATOM 896 O O . LEU A 1 114 ? -3.453 -0.633 -4.569 1.00 90.75 114 LEU A O 1
ATOM 900 N N . LEU A 1 115 ? -5.608 -0.294 -5.099 1.00 88.25 115 LEU A N 1
ATOM 901 C CA . LEU A 1 115 ? -6.127 -1.222 -4.089 1.00 88.25 115 LEU A CA 1
ATOM 902 C C . LEU A 1 115 ? -5.974 -2.668 -4.555 1.00 88.25 115 LEU A C 1
ATOM 904 O O . LEU A 1 115 ? -5.973 -2.957 -5.749 1.00 88.25 115 LEU A O 1
ATOM 908 N N . SER A 1 116 ? -5.926 -3.606 -3.611 1.00 86.25 116 SER A N 1
ATOM 909 C CA . SER A 1 116 ? -5.810 -5.028 -3.943 1.00 86.25 116 SER A CA 1
ATOM 910 C C . SER A 1 116 ? -6.955 -5.581 -4.791 1.00 86.25 116 SER A C 1
ATOM 912 O O . SER A 1 116 ? -6.741 -6.543 -5.518 1.00 86.25 116 SER A O 1
ATOM 914 N N . GLY A 1 117 ? -8.150 -4.990 -4.708 1.00 76.81 117 GLY A N 1
ATOM 915 C CA . GLY A 1 117 ? -9.289 -5.343 -5.561 1.00 76.81 117 GLY A CA 1
ATOM 916 C C . GLY A 1 117 ? -9.222 -4.766 -6.980 1.00 76.81 117 GLY A C 1
ATOM 917 O O . GLY A 1 117 ? -10.089 -5.079 -7.788 1.00 76.81 117 GLY A O 1
ATOM 918 N N . GLU A 1 118 ? -8.231 -3.920 -7.274 1.00 69.56 118 GLU A N 1
ATOM 919 C CA . GLU A 1 118 ? -8.030 -3.252 -8.569 1.00 69.56 118 GLU A CA 1
ATOM 920 C C . GLU A 1 118 ? -6.770 -3.746 -9.310 1.00 69.56 118 GLU A C 1
ATOM 922 O O . GLU A 1 118 ? -6.446 -3.216 -10.375 1.00 69.56 118 GLU A O 1
ATOM 927 N N . TYR A 1 119 ? -6.055 -4.728 -8.743 1.00 58.56 119 TYR A N 1
ATOM 928 C CA . TYR A 1 119 ? -4.880 -5.373 -9.343 1.00 58.56 119 TYR A CA 1
ATOM 929 C C . TYR A 1 119 ? -5.252 -6.588 -10.186 1.00 58.56 119 TYR A C 1
ATOM 931 O O . TYR A 1 119 ? -6.098 -7.385 -9.719 1.00 58.56 119 TYR A O 1
#

Sequence (119 aa):
MSTVNLIAILTLYRPAGDGLWYGYGAHSSIRITKGVKEFVEAAGQTELLAWAVSALPPLSNCYPWLRIELTSSAGQALLSVTDEKGKRVTEDSLSWPDQQVGRWIFYWTDRVLLLSGEY

Radius of gyration: 16.71 Å; chains: 1; bounding box: 34×48×54 Å

Foldseek 3Di:
DDDDDDPPPPPDPPQPAPPPFDADPPDRQATEGPVVVCVCVVQVPVVVVVCCSVPVPVCCVPAQKKKWKWADDDQKTKIWIAGPVRHTPDIDIDGDPPDDGDMWIWMAHPRYIYGPVRD